Protein AF-A0A832MHP9-F1 (afdb_monomer)

Secondary structure (DSSP, 8-state):
--HHHHHHHHHHHHHSPPPHHHHHHHHHHHHH-GGGHHHHHHHHHHHHHHTTS--PPPPTTHHHHHHHHHHHHHHHHHHHHHHHHHHHHHHHHHHHHHHHHHHHHHHHHHHHHHHHHHHHHHHHHHHHHHTS---TTSHHHHTT-TTHHHHHHHHHHHHTS---THHHHTT-

Foldseek 3Di:
DDPVLLVVLLVVLQVDPDDPVSVVVNVVVLVVVVVCNVVSVVSSVVSVVVVPDDDDDDDPCNVVVVVVVVVVVVVVVVVVVVVCVVVVVVVVCVVVVVVVVVVVVVVVVVVVVVVVVVVVVVVVVVVVVVVVDPDPPVVVVVVPDPVVVVVVVVVVVVVVPDDPCVVVVVVD

Mean predicted aligned error: 20.66 Å

Sequence (172 aa):
MTEAEFNQIREVAWRRPLTAREQADARAWIAAHPEMADELALDLALAQAVHRIPDTPVSSNFTARVMESIDREAVDLERAGFWEKLMGDYRVWLPRLAGVMGVIILGLGIWAWNGRVERAKITSVLTQVAQLTPSKDSFQTEFQSPDVWKDFDTIRRLNEILPDNDLLTILK

Radius of gyration: 50.69 Å; Cα contacts (8 Å, |Δi|>4): 27; chains: 1; bounding box: 83×50×124 Å

Solvent-accessible surface area (backbone atoms only — not comparable to full-atom values): 10197 Å² total; per-residue (Å²): 134,55,73,67,59,51,51,51,51,53,60,46,30,71,77,40,87,70,52,76,64,59,50,50,55,50,51,56,52,37,71,73,40,68,94,51,27,67,65,54,51,47,53,57,50,48,35,55,53,56,73,67,55,75,87,72,83,76,61,96,56,46,68,59,52,51,51,52,50,51,54,48,53,54,51,50,53,53,50,50,55,50,52,53,57,58,54,55,56,50,68,68,44,49,66,56,52,53,51,54,52,48,52,51,53,50,51,52,51,53,51,60,52,56,62,55,63,59,58,64,61,53,56,60,50,53,59,55,53,61,75,72,55,78,60,87,74,59,70,64,61,62,77,68,42,77,67,65,57,50,56,54,52,50,53,50,56,58,66,67,54,72,82,66,66,73,64,66,66,75,76,114

Structure (mmCIF, N/CA/C/O backbone):
data_AF-A0A832MHP9-F1
#
_entry.id   AF-A0A832MHP9-F1
#
loop_
_atom_site.group_PDB
_atom_site.id
_atom_site.type_symbol
_atom_site.label_atom_id
_atom_site.label_alt_id
_atom_site.label_comp_id
_atom_site.label_asym_id
_atom_site.label_entity_id
_atom_site.label_seq_id
_atom_site.pdbx_PDB_ins_code
_atom_site.Cartn_x
_atom_site.Cartn_y
_atom_site.Cartn_z
_atom_site.occupancy
_atom_site.B_iso_or_equiv
_atom_site.auth_seq_id
_atom_site.auth_comp_id
_atom_site.auth_asym_id
_atom_site.auth_atom_id
_atom_site.pdbx_PDB_model_num
ATOM 1 N N . MET A 1 1 ? 22.458 8.885 -22.370 1.00 80.56 1 MET A N 1
ATOM 2 C CA . MET A 1 1 ? 21.201 8.979 -21.612 1.00 80.56 1 MET A CA 1
ATOM 3 C C . MET A 1 1 ? 21.494 9.704 -20.314 1.00 80.56 1 MET A C 1
ATOM 5 O O . MET A 1 1 ? 22.512 9.406 -19.694 1.00 80.56 1 MET A O 1
ATOM 9 N N . THR A 1 2 ? 20.684 10.695 -19.970 1.00 91.62 2 THR A N 1
ATOM 10 C CA . THR A 1 2 ? 20.788 11.457 -18.717 1.00 91.62 2 THR A CA 1
ATOM 11 C C . THR A 1 2 ? 20.117 10.697 -17.569 1.00 91.62 2 THR A C 1
ATOM 13 O O . THR A 1 2 ? 19.333 9.778 -17.800 1.00 91.62 2 THR A O 1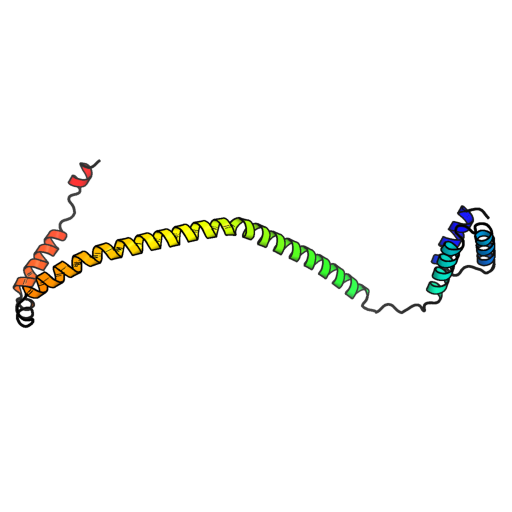
ATOM 16 N N . GLU A 1 3 ? 20.407 11.073 -16.324 1.00 89.94 3 GLU A N 1
ATOM 17 C CA . GLU A 1 3 ? 19.764 10.482 -15.141 1.00 89.94 3 GLU A CA 1
ATOM 18 C C . GLU A 1 3 ? 18.234 10.666 -15.155 1.00 89.94 3 GLU A C 1
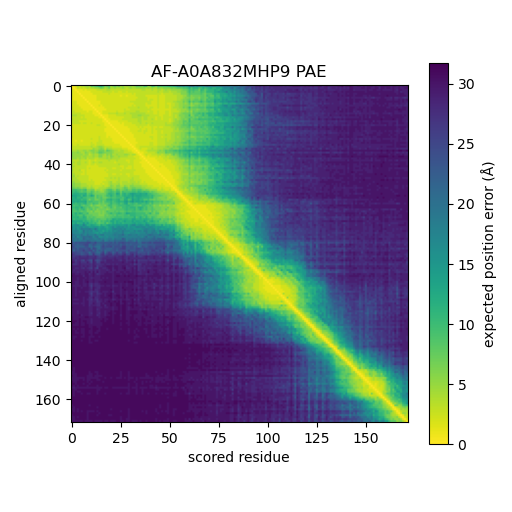ATOM 20 O O . GLU A 1 3 ? 17.485 9.745 -14.834 1.00 89.94 3 GLU A O 1
ATOM 25 N N . ALA A 1 4 ? 17.752 11.826 -15.615 1.00 93.25 4 ALA A N 1
ATOM 26 C CA . ALA A 1 4 ? 16.321 12.105 -15.741 1.00 93.25 4 ALA A CA 1
ATOM 27 C C . ALA A 1 4 ? 15.626 11.173 -16.752 1.00 93.25 4 ALA A C 1
ATOM 29 O O . ALA A 1 4 ? 14.542 10.662 -16.478 1.00 93.25 4 ALA A O 1
ATOM 30 N N . GLU A 1 5 ? 16.267 10.907 -17.895 1.00 92.31 5 GLU A N 1
ATOM 31 C CA . GLU A 1 5 ? 15.759 9.959 -18.897 1.00 92.31 5 GLU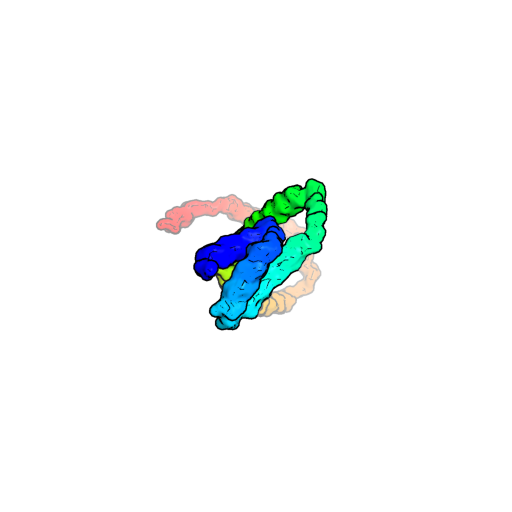 A CA 1
ATOM 32 C C . GLU A 1 5 ? 15.703 8.528 -18.341 1.00 92.31 5 GLU A C 1
ATOM 34 O O . GLU A 1 5 ? 14.746 7.798 -18.599 1.00 92.31 5 GLU A O 1
ATOM 39 N N . PHE A 1 6 ? 16.688 8.127 -17.531 1.00 91.88 6 PHE A N 1
ATOM 40 C CA . PHE A 1 6 ? 16.674 6.820 -16.874 1.00 91.88 6 PHE A CA 1
ATOM 41 C C . PHE A 1 6 ? 15.563 6.701 -15.825 1.00 91.88 6 PHE A C 1
ATOM 43 O O . PHE A 1 6 ? 14.847 5.698 -15.805 1.00 91.88 6 PHE A O 1
ATOM 50 N N . ASN A 1 7 ? 15.358 7.730 -15.000 1.00 92.00 7 ASN A N 1
ATOM 51 C CA . ASN A 1 7 ? 14.261 7.749 -14.029 1.00 92.00 7 ASN A CA 1
ATOM 52 C C . ASN A 1 7 ? 12.893 7.663 -14.716 1.00 92.00 7 ASN A C 1
ATOM 54 O O . ASN A 1 7 ? 12.022 6.927 -14.257 1.00 92.00 7 ASN A O 1
ATOM 58 N N . GLN A 1 8 ? 12.728 8.306 -15.873 1.00 93.75 8 GLN A N 1
ATOM 59 C CA . GLN A 1 8 ? 11.515 8.153 -16.671 1.00 93.75 8 GLN A CA 1
ATOM 60 C C . GLN A 1 8 ? 11.311 6.701 -17.137 1.00 93.75 8 GLN A C 1
ATOM 62 O O . GLN A 1 8 ? 10.195 6.185 -17.067 1.00 93.75 8 GLN A O 1
ATOM 67 N N . ILE A 1 9 ? 12.373 6.010 -17.569 1.00 92.50 9 ILE A N 1
ATOM 68 C CA . ILE A 1 9 ? 12.293 4.582 -17.921 1.00 92.50 9 ILE A CA 1
ATOM 69 C C . ILE A 1 9 ? 11.889 3.738 -16.702 1.00 92.50 9 ILE A C 1
ATOM 71 O O . ILE A 1 9 ? 11.061 2.837 -16.846 1.00 92.50 9 ILE A O 1
ATOM 75 N N . ARG A 1 10 ? 12.402 4.037 -15.500 1.00 92.06 10 ARG A N 1
ATOM 76 C CA . ARG A 1 10 ? 12.005 3.341 -14.260 1.00 92.06 10 ARG A CA 1
ATOM 77 C C . ARG A 1 10 ? 10.519 3.511 -13.952 1.00 92.06 10 ARG A C 1
ATOM 79 O O . ARG A 1 10 ? 9.822 2.521 -13.748 1.00 92.06 10 ARG A O 1
ATOM 86 N N . GLU A 1 11 ? 10.007 4.737 -14.002 1.00 93.69 11 GLU A N 1
ATOM 87 C CA . GLU A 1 11 ? 8.581 5.005 -13.776 1.00 93.69 11 GLU A CA 1
ATOM 88 C C . GLU A 1 11 ? 7.686 4.290 -14.797 1.00 93.69 11 GLU A C 1
ATOM 90 O O . GLU A 1 11 ? 6.620 3.765 -14.460 1.00 93.69 11 GLU A O 1
ATOM 95 N N . VAL A 1 12 ? 8.123 4.244 -16.059 1.00 94.38 12 VAL A N 1
ATOM 96 C CA . VAL A 1 12 ? 7.418 3.516 -17.118 1.00 94.38 12 VAL A CA 1
ATOM 97 C C . VAL A 1 12 ? 7.409 2.015 -16.832 1.00 94.38 12 VAL A C 1
ATOM 99 O O . VAL A 1 12 ? 6.362 1.389 -17.014 1.00 94.38 12 VAL A O 1
ATOM 102 N N . ALA A 1 13 ? 8.520 1.452 -16.344 1.00 92.25 13 ALA A N 1
ATOM 103 C CA . ALA A 1 13 ? 8.635 0.032 -16.010 1.00 92.25 13 ALA A CA 1
ATOM 104 C C . ALA A 1 13 ? 7.614 -0.411 -14.950 1.00 92.25 13 ALA A C 1
ATOM 106 O O . ALA A 1 13 ? 7.113 -1.533 -15.015 1.00 92.25 13 ALA A O 1
ATOM 107 N N . TRP A 1 14 ? 7.250 0.465 -14.007 1.00 90.56 14 TRP A N 1
ATOM 108 C CA . TRP A 1 14 ? 6.225 0.167 -12.999 1.00 90.56 14 TRP A CA 1
ATOM 109 C C . TRP A 1 14 ? 4.811 0.102 -13.579 1.00 90.56 14 TRP A C 1
ATOM 111 O O . TRP A 1 14 ? 3.984 -0.675 -13.113 1.00 90.56 14 TRP A O 1
ATOM 121 N N . ARG A 1 15 ? 4.520 0.900 -14.609 1.00 91.75 15 ARG A N 1
ATOM 122 C CA . ARG A 1 15 ? 3.174 0.980 -15.199 1.00 91.75 15 ARG A CA 1
ATOM 123 C C . ARG A 1 15 ? 2.948 -0.045 -16.298 1.00 91.75 15 ARG A C 1
ATOM 125 O O . ARG A 1 15 ? 1.830 -0.519 -16.467 1.00 91.75 15 ARG A O 1
ATOM 132 N N . ARG A 1 16 ? 3.989 -0.342 -17.078 1.00 92.31 16 ARG A N 1
ATOM 133 C CA . ARG A 1 16 ? 3.914 -1.269 -18.207 1.00 92.31 16 ARG A CA 1
ATOM 134 C C . ARG A 1 16 ? 5.235 -2.004 -18.433 1.00 92.31 16 ARG A C 1
ATOM 136 O O . ARG A 1 16 ? 6.294 -1.499 -18.062 1.00 92.31 16 ARG A O 1
ATOM 143 N N . PRO A 1 17 ? 5.210 -3.130 -19.158 1.00 91.88 17 PRO A N 1
ATOM 144 C CA . PRO A 1 17 ? 6.427 -3.750 -19.657 1.00 91.88 17 PRO A CA 1
ATOM 145 C C . PRO A 1 17 ? 7.248 -2.777 -20.521 1.00 91.88 17 PRO A C 1
ATOM 147 O O . PRO A 1 17 ? 6.718 -2.093 -21.407 1.00 91.88 17 PRO A O 1
ATOM 150 N N . LEU A 1 18 ? 8.558 -2.727 -20.270 1.00 92.00 18 LEU A N 1
ATOM 151 C CA . LEU A 1 18 ? 9.506 -1.961 -21.081 1.00 92.00 18 LEU A CA 1
ATOM 152 C C . LEU A 1 18 ? 9.680 -2.590 -22.464 1.00 92.00 18 LEU A C 1
ATOM 154 O O . LEU A 1 18 ? 9.800 -3.812 -22.592 1.00 92.00 18 LEU A O 1
ATOM 158 N N . THR A 1 19 ? 9.770 -1.749 -23.492 1.00 93.50 19 THR A N 1
ATOM 159 C CA . THR A 1 19 ? 10.093 -2.178 -24.858 1.00 93.50 19 THR A CA 1
ATOM 160 C C . THR A 1 19 ? 11.549 -2.636 -24.960 1.00 93.50 19 THR A C 1
ATOM 162 O O . THR A 1 19 ? 12.397 -2.266 -24.149 1.00 93.50 19 THR A O 1
ATOM 165 N N . ALA A 1 20 ? 11.875 -3.418 -25.993 1.00 92.19 20 ALA A N 1
ATOM 166 C CA . ALA A 1 20 ? 13.235 -3.924 -26.195 1.00 92.19 20 ALA A CA 1
ATOM 167 C C . ALA A 1 20 ? 14.290 -2.805 -26.303 1.00 92.19 20 ALA A C 1
ATOM 169 O O . ALA A 1 20 ? 15.416 -2.981 -25.837 1.00 92.19 20 ALA A O 1
ATOM 170 N N . ARG A 1 21 ? 13.913 -1.652 -26.877 1.00 93.44 21 ARG A N 1
ATOM 171 C CA . ARG A 1 21 ? 14.771 -0.466 -26.975 1.00 93.44 21 ARG A CA 1
ATOM 172 C C . ARG A 1 21 ? 15.031 0.153 -25.604 1.00 93.44 21 ARG A C 1
ATOM 174 O O . ARG A 1 21 ? 16.183 0.278 -25.219 1.00 93.44 21 ARG A O 1
ATOM 181 N N . GLU A 1 22 ? 13.974 0.440 -24.844 1.00 93.31 22 GLU A N 1
ATOM 182 C CA . GLU A 1 22 ? 14.081 1.016 -23.493 1.00 93.31 22 GLU A CA 1
ATOM 183 C C . GLU A 1 22 ? 14.893 0.114 -22.554 1.00 93.31 22 GLU A C 1
ATOM 185 O O . GLU A 1 22 ? 15.695 0.595 -21.761 1.00 93.31 22 GLU A O 1
ATOM 190 N N . GLN A 1 23 ? 14.742 -1.208 -22.674 1.00 92.12 23 GLN A N 1
ATOM 191 C CA . GLN A 1 23 ? 15.553 -2.155 -21.909 1.00 92.12 23 GLN A CA 1
ATOM 192 C C . GLN A 1 23 ? 17.037 -2.114 -22.293 1.00 92.12 23 GLN A C 1
ATOM 194 O O . GLN A 1 23 ? 17.895 -2.307 -21.433 1.00 92.12 23 GLN A O 1
ATOM 199 N N . ALA A 1 24 ? 17.358 -1.920 -23.574 1.00 92.62 24 ALA A N 1
ATOM 200 C CA . ALA A 1 24 ? 18.742 -1.783 -24.017 1.00 92.62 24 ALA A CA 1
ATOM 201 C C . ALA A 1 24 ? 19.356 -0.474 -23.503 1.00 92.62 24 ALA A C 1
ATOM 203 O O . ALA A 1 24 ? 20.470 -0.502 -22.980 1.00 92.62 24 ALA A O 1
ATOM 204 N N . ASP A 1 25 ? 18.598 0.622 -23.565 1.00 92.38 25 ASP A N 1
ATOM 205 C CA . ASP A 1 25 ? 19.007 1.935 -23.063 1.00 92.38 25 ASP A CA 1
ATOM 206 C C . ASP A 1 25 ? 19.231 1.901 -21.536 1.00 92.38 25 ASP A C 1
ATOM 208 O O . ASP A 1 25 ? 20.268 2.357 -21.049 1.00 92.38 25 ASP A O 1
ATOM 212 N N . ALA A 1 26 ? 18.331 1.255 -20.782 1.00 90.94 26 ALA A N 1
ATOM 213 C CA . ALA A 1 26 ? 18.479 1.042 -19.341 1.00 90.94 26 ALA A CA 1
ATOM 214 C C . ALA A 1 26 ? 19.718 0.201 -18.990 1.00 90.94 26 ALA A C 1
ATOM 216 O O . ALA A 1 26 ? 20.480 0.573 -18.100 1.00 90.94 26 ALA A O 1
ATOM 217 N N . ARG A 1 27 ? 19.963 -0.906 -19.707 1.00 91.62 27 ARG A N 1
ATOM 218 C CA . ARG A 1 27 ? 21.158 -1.746 -19.493 1.00 91.62 27 ARG A CA 1
ATOM 219 C C . ARG A 1 27 ? 22.452 -0.994 -19.791 1.00 91.62 27 ARG A C 1
ATOM 221 O O . ARG A 1 27 ? 23.412 -1.138 -19.043 1.00 91.62 27 ARG A O 1
ATOM 228 N N . ALA A 1 28 ? 22.477 -0.198 -20.859 1.00 92.81 28 ALA A N 1
ATOM 229 C CA . ALA A 1 28 ? 23.639 0.611 -21.212 1.00 92.81 28 ALA A CA 1
ATOM 230 C C . ALA A 1 28 ? 23.940 1.669 -20.141 1.00 92.81 28 ALA A C 1
ATOM 232 O O . ALA A 1 28 ? 25.102 1.909 -19.824 1.00 92.81 28 ALA A O 1
ATOM 233 N N . TRP A 1 29 ? 22.902 2.267 -19.553 1.00 92.06 29 TRP A N 1
ATOM 234 C CA . TRP A 1 29 ? 23.062 3.253 -18.486 1.00 92.06 29 TRP A CA 1
ATOM 235 C C . TRP A 1 29 ? 23.504 2.629 -17.160 1.00 92.06 29 TRP A C 1
ATOM 237 O O . TRP A 1 29 ? 24.417 3.155 -16.530 1.00 92.06 29 TRP A O 1
ATOM 247 N N . ILE A 1 30 ? 22.937 1.477 -16.786 1.00 92.44 30 ILE A N 1
ATOM 248 C CA . ILE A 1 30 ? 23.350 0.701 -15.604 1.00 92.44 30 ILE A CA 1
ATOM 249 C C . ILE A 1 30 ? 24.812 0.254 -15.726 1.00 92.44 30 ILE A C 1
ATOM 251 O O . ILE A 1 30 ? 25.580 0.387 -14.780 1.00 92.44 30 ILE A O 1
ATOM 255 N N . ALA A 1 31 ? 25.233 -0.211 -16.907 1.00 91.69 31 ALA A N 1
ATOM 256 C CA . ALA A 1 31 ? 26.625 -0.588 -17.154 1.00 91.69 31 ALA A CA 1
ATOM 257 C C . ALA A 1 31 ? 27.603 0.597 -17.037 1.00 91.69 31 ALA A C 1
ATOM 259 O O . ALA A 1 31 ? 28.783 0.388 -16.762 1.00 91.69 31 ALA A O 1
ATOM 260 N N . ALA A 1 32 ? 27.123 1.827 -17.245 1.00 91.62 32 ALA A N 1
ATOM 261 C CA . ALA A 1 32 ? 27.910 3.047 -17.091 1.00 91.62 32 ALA A CA 1
ATOM 262 C C . ALA A 1 32 ? 27.964 3.576 -15.641 1.00 91.62 32 ALA A C 1
ATOM 264 O O . ALA A 1 32 ? 28.812 4.421 -15.369 1.00 91.62 32 ALA A O 1
ATOM 265 N N . HIS A 1 33 ? 27.112 3.074 -14.735 1.00 90.00 33 HIS A N 1
ATOM 266 C CA . HIS A 1 33 ? 27.025 3.479 -13.320 1.00 90.00 33 HIS A CA 1
ATOM 267 C C . HIS A 1 33 ? 27.117 2.246 -12.398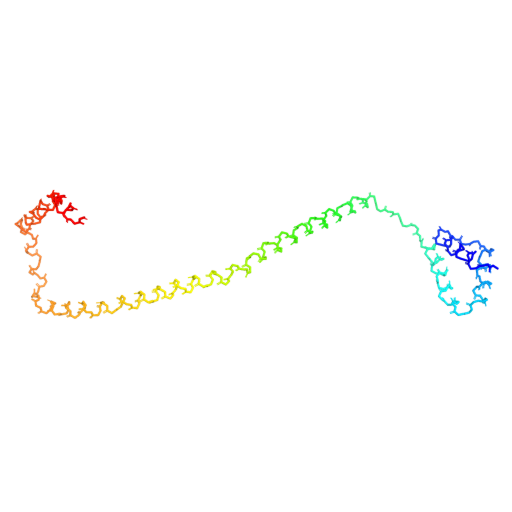 1.00 90.00 33 HIS A C 1
ATOM 269 O O . HIS A 1 33 ? 26.129 1.855 -11.762 1.00 90.00 33 HIS A O 1
ATOM 275 N N . PRO A 1 34 ? 28.285 1.572 -12.357 1.00 87.75 34 PRO A N 1
ATOM 276 C CA . PRO A 1 34 ? 28.470 0.320 -11.622 1.00 87.75 34 PRO A CA 1
ATOM 277 C C . PRO A 1 34 ? 28.232 0.449 -10.110 1.00 87.75 34 PRO A C 1
ATOM 279 O O . PRO A 1 34 ? 27.877 -0.534 -9.468 1.00 87.75 34 PRO A O 1
ATOM 282 N N . GLU A 1 35 ? 28.385 1.644 -9.540 1.00 90.81 35 GLU A N 1
ATOM 283 C CA . GLU A 1 35 ? 28.177 1.939 -8.119 1.00 90.81 35 GLU A CA 1
ATOM 284 C C . GLU A 1 35 ? 26.743 1.691 -7.629 1.00 90.81 35 GLU A C 1
ATOM 286 O O . GLU A 1 35 ? 26.545 1.394 -6.454 1.00 90.81 35 GLU A O 1
ATOM 291 N N . MET A 1 36 ? 25.754 1.790 -8.522 1.00 85.81 36 MET A N 1
ATOM 292 C CA . MET A 1 36 ? 24.329 1.584 -8.225 1.00 85.81 36 MET A CA 1
ATOM 293 C C . MET A 1 36 ? 23.727 0.453 -9.065 1.00 85.81 36 MET A C 1
ATOM 295 O O . MET A 1 36 ? 22.511 0.245 -9.063 1.00 85.81 36 MET A O 1
ATOM 299 N N . ALA A 1 37 ? 24.558 -0.277 -9.813 1.00 87.62 37 ALA A N 1
ATOM 300 C CA . ALA A 1 37 ? 24.075 -1.205 -10.823 1.00 87.62 37 ALA A CA 1
ATOM 301 C C . ALA A 1 37 ? 23.213 -2.328 -10.236 1.00 87.62 37 ALA A C 1
ATOM 303 O O . ALA A 1 37 ? 22.189 -2.671 -10.828 1.00 87.62 37 ALA A O 1
ATOM 304 N N . ASP A 1 38 ? 23.583 -2.849 -9.066 1.00 89.31 38 ASP A N 1
ATOM 305 C CA . ASP A 1 38 ? 22.867 -3.946 -8.411 1.00 89.31 38 ASP A CA 1
ATOM 306 C C . ASP A 1 38 ? 21.457 -3.534 -7.962 1.00 89.31 38 ASP A C 1
ATOM 308 O O . ASP A 1 38 ? 20.483 -4.233 -8.249 1.00 89.31 38 ASP A O 1
ATOM 312 N N . GLU A 1 39 ? 21.325 -2.377 -7.306 1.00 90.06 39 GLU A N 1
ATOM 313 C CA . GLU A 1 39 ? 20.037 -1.862 -6.823 1.00 90.06 39 GLU A CA 1
ATOM 314 C C . GLU A 1 39 ? 19.085 -1.562 -7.988 1.00 90.06 39 GLU A C 1
ATOM 316 O O . GLU A 1 39 ? 17.910 -1.935 -7.977 1.00 90.06 39 GLU A O 1
ATOM 321 N N . LEU A 1 40 ? 19.610 -0.944 -9.043 1.00 89.88 40 LEU A N 1
ATOM 322 C CA . LEU A 1 40 ? 18.826 -0.561 -10.210 1.00 89.88 40 LEU A CA 1
ATOM 323 C C . LEU A 1 40 ? 18.43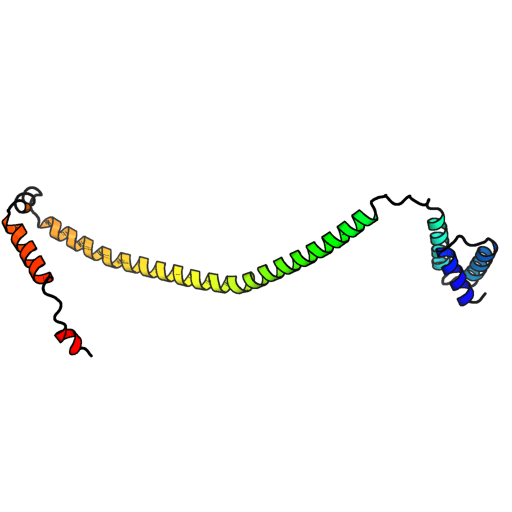8 -1.752 -11.086 1.00 89.88 40 LEU A C 1
ATOM 325 O O . LEU A 1 40 ? 17.326 -1.796 -11.622 1.00 89.88 40 LEU A O 1
ATOM 329 N N . ALA A 1 41 ? 19.332 -2.731 -11.231 1.00 89.00 41 ALA A N 1
ATOM 330 C CA . ALA A 1 41 ? 19.017 -3.977 -11.917 1.00 89.00 41 ALA A CA 1
ATOM 331 C C . ALA A 1 41 ? 17.939 -4.764 -11.161 1.00 89.00 41 ALA A C 1
ATOM 333 O O . ALA A 1 41 ? 17.034 -5.313 -11.796 1.00 89.00 41 ALA A O 1
ATOM 334 N N . LEU A 1 42 ? 18.000 -4.779 -9.823 1.00 91.56 42 LEU A N 1
ATOM 335 C CA . LEU A 1 42 ? 16.992 -5.413 -8.977 1.00 91.56 42 LEU A CA 1
ATOM 336 C C . LEU A 1 42 ? 15.619 -4.749 -9.130 1.00 91.56 42 LEU A C 1
ATOM 338 O O . LEU A 1 42 ? 14.636 -5.458 -9.335 1.00 91.56 42 LEU A O 1
ATOM 342 N N . ASP A 1 43 ? 15.545 -3.418 -9.081 1.00 91.38 43 ASP A N 1
ATOM 343 C CA . ASP A 1 43 ? 14.289 -2.667 -9.234 1.00 91.38 43 ASP A CA 1
ATOM 344 C C . ASP A 1 43 ? 13.618 -2.949 -10.592 1.00 91.38 43 ASP A C 1
ATOM 346 O O . ASP A 1 43 ? 12.436 -3.301 -10.669 1.00 91.38 43 ASP A O 1
ATOM 350 N N . LEU A 1 44 ? 14.390 -2.920 -11.685 1.00 90.81 44 LEU A N 1
ATOM 351 C CA . LEU A 1 44 ? 13.865 -3.246 -13.015 1.00 90.81 44 LEU A CA 1
ATOM 352 C C . LEU A 1 44 ? 13.447 -4.717 -13.145 1.00 90.81 44 LEU A C 1
ATOM 354 O O . LEU A 1 44 ? 12.449 -5.017 -13.809 1.00 90.81 44 LEU A O 1
ATOM 358 N N . ALA A 1 45 ? 14.186 -5.641 -12.527 1.00 90.31 45 ALA A N 1
ATOM 359 C CA . ALA A 1 45 ? 13.824 -7.055 -12.506 1.00 90.31 45 ALA A CA 1
ATOM 360 C C . ALA A 1 45 ? 12.540 -7.298 -11.698 1.00 90.31 45 ALA A C 1
ATOM 362 O O . ALA A 1 45 ? 11.687 -8.077 -12.130 1.00 90.31 45 ALA A O 1
ATOM 363 N N . LEU A 1 46 ? 12.368 -6.598 -10.573 1.00 92.94 46 LEU A N 1
ATOM 364 C CA . LEU A 1 46 ? 11.162 -6.645 -9.751 1.00 92.94 46 LEU A CA 1
ATOM 365 C C . LEU A 1 46 ? 9.947 -6.148 -10.535 1.00 92.94 46 LEU A C 1
ATOM 367 O O . LEU A 1 46 ? 8.939 -6.850 -10.596 1.00 92.94 46 LEU A O 1
ATOM 371 N N . ALA A 1 47 ? 10.057 -4.995 -11.198 1.00 91.38 47 ALA A N 1
ATOM 372 C CA . ALA A 1 47 ? 8.982 -4.457 -12.029 1.00 91.38 47 ALA A CA 1
ATOM 373 C C . ALA A 1 47 ? 8.552 -5.454 -13.123 1.00 91.38 47 ALA A C 1
ATOM 375 O O . ALA A 1 47 ? 7.363 -5.692 -13.337 1.00 91.38 47 ALA A O 1
ATOM 376 N N . GLN A 1 48 ? 9.516 -6.114 -13.774 1.00 89.62 48 GLN A N 1
ATOM 377 C CA . GLN A 1 48 ? 9.221 -7.166 -14.751 1.00 89.62 48 GLN A CA 1
ATOM 378 C C . GLN A 1 48 ? 8.575 -8.404 -14.123 1.00 89.62 48 GLN A C 1
ATOM 380 O O . GLN A 1 48 ? 7.708 -9.012 -14.750 1.00 89.62 48 GLN A O 1
ATOM 385 N N . ALA A 1 49 ? 8.999 -8.802 -12.923 1.00 91.56 49 ALA A N 1
ATOM 386 C CA . ALA A 1 49 ? 8.432 -9.945 -12.220 1.00 91.56 49 ALA A CA 1
ATOM 387 C C . ALA A 1 49 ? 6.973 -9.691 -11.821 1.00 91.56 49 ALA A C 1
ATOM 389 O O . ALA A 1 49 ? 6.138 -10.573 -12.011 1.00 91.56 49 ALA A O 1
ATOM 390 N N . VAL A 1 50 ? 6.654 -8.480 -11.355 1.00 91.50 50 VAL A N 1
ATOM 391 C CA . VAL A 1 50 ? 5.285 -8.072 -11.009 1.00 91.50 50 VAL A CA 1
ATOM 392 C C . VAL A 1 50 ? 4.366 -8.140 -12.228 1.00 91.50 50 VAL A C 1
ATOM 394 O O . VAL A 1 50 ? 3.290 -8.720 -12.135 1.00 91.50 50 VAL A O 1
ATOM 397 N N . HIS A 1 51 ? 4.813 -7.671 -13.398 1.00 90.00 51 HIS A N 1
ATOM 398 C CA . HIS A 1 51 ? 4.018 -7.756 -14.637 1.00 90.00 51 HIS A CA 1
ATOM 399 C C . HIS A 1 51 ? 3.781 -9.184 -15.147 1.00 90.00 51 HIS A C 1
ATOM 401 O O . HIS A 1 51 ? 2.950 -9.387 -16.028 1.00 90.00 51 HIS A O 1
ATOM 407 N N . ARG A 1 52 ? 4.513 -10.184 -14.642 1.00 89.44 52 ARG A N 1
ATOM 408 C CA . ARG A 1 52 ? 4.269 -11.601 -14.969 1.00 89.44 52 ARG A CA 1
ATOM 409 C C . ARG A 1 52 ? 3.216 -12.241 -14.069 1.00 89.44 52 ARG A C 1
ATOM 411 O O . ARG A 1 52 ? 2.803 -13.366 -14.350 1.00 89.44 52 ARG A O 1
ATOM 418 N N . ILE A 1 53 ? 2.815 -11.572 -12.988 1.00 90.44 53 ILE A N 1
ATOM 419 C CA . ILE A 1 53 ? 1.774 -12.071 -12.093 1.00 90.44 53 ILE A CA 1
ATOM 420 C C . ILE A 1 53 ? 0.437 -11.977 -12.840 1.00 90.44 53 ILE A C 1
ATOM 422 O O . ILE A 1 53 ? 0.130 -10.924 -13.398 1.00 90.44 53 ILE A O 1
ATOM 426 N N . PRO A 1 54 ? -0.357 -13.061 -12.896 1.00 88.19 54 PRO A N 1
ATOM 427 C CA . PRO A 1 54 ? -1.649 -13.023 -13.559 1.00 88.19 54 PRO A CA 1
ATOM 428 C C . PRO A 1 54 ? -2.597 -12.075 -12.824 1.00 88.19 54 PRO A C 1
ATOM 430 O O . PRO A 1 54 ? -2.694 -12.114 -11.593 1.00 88.19 54 PRO A O 1
ATOM 433 N N . ASP A 1 55 ? -3.347 -11.281 -13.591 1.00 85.50 55 ASP A N 1
ATOM 434 C CA . ASP A 1 55 ? -4.431 -10.471 -13.045 1.00 85.50 55 ASP A CA 1
ATOM 435 C C . ASP A 1 55 ? -5.422 -11.385 -12.324 1.00 85.50 55 ASP A C 1
ATOM 437 O O . ASP A 1 55 ? -6.091 -12.235 -12.919 1.00 85.50 55 ASP A O 1
ATOM 441 N N . THR A 1 56 ? -5.485 -11.236 -11.004 1.00 85.25 56 THR A N 1
ATOM 442 C CA . THR A 1 56 ? -6.406 -12.012 -10.183 1.00 85.25 56 THR A CA 1
ATOM 443 C C . THR A 1 56 ? -7.745 -11.284 -10.164 1.00 85.25 56 THR A C 1
ATOM 445 O O . THR A 1 56 ? -7.784 -10.104 -9.802 1.00 85.25 56 THR A O 1
ATOM 448 N N . PRO A 1 57 ? -8.857 -11.946 -10.531 1.00 86.69 57 PRO A N 1
ATOM 449 C CA . PRO A 1 57 ? -10.161 -11.311 -10.477 1.00 86.69 57 PRO A CA 1
ATOM 450 C C . PRO A 1 57 ? -10.469 -10.908 -9.034 1.00 86.69 57 PRO A C 1
ATOM 452 O O . PRO A 1 57 ? -10.394 -11.716 -8.106 1.00 86.69 57 PRO A O 1
ATOM 455 N N . VAL A 1 58 ? -10.822 -9.640 -8.849 1.00 87.25 58 VAL A N 1
ATOM 456 C CA . VAL A 1 58 ? -11.244 -9.119 -7.551 1.00 87.25 58 VAL A CA 1
ATOM 457 C C . VAL A 1 58 ? -12.561 -9.796 -7.159 1.00 87.25 58 VAL A C 1
ATOM 459 O O . VAL A 1 58 ? -13.456 -9.965 -7.987 1.00 87.25 58 VAL A O 1
ATOM 462 N N . SER A 1 59 ? -12.700 -10.200 -5.893 1.00 90.19 59 SER A N 1
ATOM 463 C CA . SER A 1 59 ? -13.951 -10.798 -5.412 1.00 90.19 59 SER A CA 1
ATOM 464 C C . SER A 1 59 ? -15.117 -9.815 -5.569 1.00 90.19 59 SER A C 1
ATOM 466 O O . SER A 1 59 ? -14.958 -8.637 -5.253 1.00 90.19 59 SER A O 1
ATOM 468 N N . SER A 1 60 ? -16.309 -10.291 -5.942 1.00 90.12 60 SER A N 1
ATOM 469 C CA . SER A 1 60 ? -17.504 -9.443 -6.116 1.00 90.12 60 SER A CA 1
ATOM 470 C C . SER A 1 60 ? -17.879 -8.628 -4.871 1.00 90.12 60 SER A C 1
ATOM 472 O O . SER A 1 60 ? -18.476 -7.564 -4.982 1.00 90.12 60 SER A O 1
ATOM 474 N N . ASN A 1 61 ? -17.500 -9.112 -3.685 1.00 92.94 61 ASN A N 1
ATOM 475 C CA . ASN A 1 61 ? -17.798 -8.486 -2.396 1.00 92.94 61 ASN A CA 1
ATOM 476 C C . ASN A 1 61 ? -16.597 -7.726 -1.814 1.00 92.94 61 ASN A C 1
ATOM 478 O O . ASN A 1 61 ? -16.578 -7.443 -0.618 1.00 92.94 61 ASN A O 1
ATOM 482 N N . PHE A 1 62 ? -15.579 -7.426 -2.625 1.00 94.19 62 PHE A N 1
ATOM 483 C CA . PHE A 1 62 ? -14.367 -6.750 -2.160 1.00 94.19 62 PHE A CA 1
ATOM 484 C C . PHE A 1 62 ? -14.695 -5.415 -1.488 1.00 94.19 62 PHE A C 1
ATOM 486 O O . PHE A 1 62 ? -14.334 -5.210 -0.336 1.00 94.19 62 PHE A O 1
ATOM 493 N N . THR A 1 63 ? -15.463 -4.554 -2.159 1.00 94.44 63 THR A N 1
ATOM 494 C CA . THR A 1 63 ? -15.853 -3.244 -1.621 1.00 94.44 63 THR A CA 1
ATOM 495 C C . THR A 1 63 ? -16.641 -3.369 -0.321 1.00 94.44 63 THR A C 1
ATOM 497 O O . THR A 1 63 ? -16.390 -2.618 0.614 1.00 94.44 63 THR A O 1
ATOM 500 N N . ALA A 1 64 ? -17.547 -4.349 -0.232 1.00 94.56 64 ALA A N 1
ATOM 501 C CA . ALA A 1 64 ? -18.311 -4.597 0.987 1.00 94.56 64 ALA A CA 1
ATOM 502 C C . ALA A 1 64 ? -17.397 -5.007 2.152 1.00 94.56 64 ALA A C 1
ATOM 504 O O . ALA A 1 64 ? -17.524 -4.461 3.242 1.00 94.56 64 ALA A O 1
ATOM 505 N N . ARG A 1 65 ? -16.431 -5.904 1.909 1.00 93.19 65 ARG A N 1
ATOM 506 C CA . ARG A 1 65 ? -15.457 -6.334 2.926 1.00 93.19 65 ARG A CA 1
ATOM 507 C C . ARG A 1 65 ? -14.514 -5.216 3.358 1.00 93.19 65 ARG A C 1
ATOM 509 O O . ARG A 1 65 ? -14.169 -5.147 4.530 1.00 93.19 65 ARG A O 1
ATOM 516 N N . VAL A 1 66 ? -14.105 -4.354 2.429 1.00 94.94 66 VAL A N 1
ATOM 517 C CA . VAL A 1 66 ? -13.258 -3.194 2.736 1.00 94.94 66 VAL A CA 1
ATOM 518 C C . VAL A 1 66 ? -14.023 -2.178 3.583 1.00 94.94 66 VAL A C 1
ATOM 520 O O . VAL A 1 66 ? -13.498 -1.710 4.590 1.00 94.94 66 VAL A O 1
ATOM 523 N N . MET A 1 67 ? -15.273 -1.874 3.224 1.00 95.75 67 MET A N 1
ATOM 524 C CA . MET A 1 67 ? -16.098 -0.963 4.019 1.00 95.75 67 MET A CA 1
ATOM 525 C C . MET A 1 67 ? -16.342 -1.528 5.422 1.00 95.75 67 MET A C 1
ATOM 527 O O . MET A 1 67 ? -16.126 -0.835 6.408 1.00 95.75 67 MET A O 1
ATOM 531 N N . GLU A 1 68 ? -16.666 -2.820 5.516 1.00 93.75 68 GLU A N 1
ATOM 532 C CA . GLU A 1 68 ? -16.823 -3.510 6.796 1.00 93.75 68 GLU A CA 1
ATOM 533 C C . GLU A 1 68 ? -15.540 -3.466 7.642 1.00 93.75 68 GLU A C 1
ATOM 535 O O . GLU A 1 68 ? -15.619 -3.268 8.853 1.00 93.75 68 GLU A O 1
ATOM 540 N N . SER A 1 69 ? -14.350 -3.617 7.044 1.00 91.75 69 SER A N 1
ATOM 541 C CA . SER A 1 69 ? -13.094 -3.501 7.800 1.00 91.75 69 SER A CA 1
ATOM 542 C C . SER A 1 69 ? -12.855 -2.090 8.331 1.00 91.75 69 SER A C 1
ATOM 544 O O . SER A 1 69 ? -12.454 -1.950 9.483 1.00 91.75 69 SER A O 1
ATOM 546 N N . ILE A 1 70 ? -13.158 -1.061 7.535 1.00 92.75 70 ILE A N 1
ATOM 547 C CA . ILE A 1 70 ? -13.004 0.341 7.946 1.00 92.75 70 ILE A CA 1
ATOM 548 C C . ILE A 1 70 ? -13.982 0.667 9.079 1.00 92.75 70 ILE A C 1
ATOM 550 O O . ILE A 1 70 ? -13.585 1.240 10.093 1.00 92.75 70 ILE A O 1
ATOM 554 N N . ASP A 1 71 ? -15.243 0.253 8.942 1.00 91.06 71 ASP A N 1
ATOM 555 C CA . ASP A 1 71 ? -16.265 0.467 9.968 1.00 91.06 71 ASP A CA 1
ATOM 556 C C . ASP A 1 71 ? -15.897 -0.244 11.277 1.00 91.06 71 ASP A C 1
ATOM 558 O O . ASP A 1 71 ? -16.063 0.314 12.364 1.00 91.06 71 ASP A O 1
ATOM 562 N N . ARG A 1 72 ? -15.346 -1.462 11.198 1.00 87.06 72 ARG A N 1
ATOM 563 C CA . ARG A 1 72 ? -14.870 -2.191 12.382 1.00 87.06 72 ARG A CA 1
ATOM 564 C C . ARG A 1 72 ? -13.697 -1.492 13.062 1.00 87.06 72 ARG A C 1
ATOM 566 O O . ARG A 1 72 ? -13.728 -1.361 14.281 1.00 87.06 72 ARG A O 1
ATOM 573 N N . GLU A 1 73 ? -12.714 -1.010 12.305 1.00 83.44 73 GLU A N 1
ATOM 574 C CA . GLU A 1 73 ? -11.590 -0.247 12.865 1.00 83.44 73 GLU A CA 1
ATOM 575 C C . GLU A 1 73 ? -12.061 1.049 13.538 1.00 83.44 73 GLU A C 1
ATOM 577 O O . GLU A 1 73 ? -11.611 1.366 14.640 1.00 83.44 73 GLU A O 1
ATOM 582 N N . ALA A 1 74 ? -13.018 1.763 12.939 1.00 80.81 74 ALA A N 1
ATOM 583 C CA . ALA A 1 74 ? -13.602 2.962 13.538 1.00 80.81 74 ALA A CA 1
ATOM 584 C C . ALA A 1 74 ? -14.303 2.656 14.876 1.00 80.81 74 ALA A C 1
ATOM 586 O O . ALA A 1 74 ? -14.086 3.352 15.870 1.00 80.81 74 ALA A O 1
ATOM 587 N N . VAL A 1 75 ? -15.089 1.575 14.931 1.00 82.31 75 VAL A N 1
ATOM 588 C CA . VAL A 1 75 ? -15.779 1.139 16.158 1.00 82.31 75 VAL A CA 1
ATOM 589 C C . VAL A 1 75 ? -14.794 0.666 17.232 1.00 82.31 75 VAL A C 1
ATOM 591 O O . VAL A 1 75 ? -15.004 0.928 18.421 1.00 82.31 75 VAL A O 1
ATOM 594 N N . ASP A 1 76 ? -13.721 -0.024 16.848 1.00 79.69 76 ASP A N 1
ATOM 595 C CA . ASP A 1 76 ? -12.710 -0.510 17.790 1.00 79.69 76 ASP A CA 1
ATOM 596 C C . ASP A 1 76 ? -11.907 0.649 18.408 1.00 79.69 76 ASP A C 1
ATOM 598 O O . ASP A 1 76 ? -11.638 0.628 19.614 1.00 79.69 76 ASP A O 1
ATOM 602 N N . LEU A 1 77 ? -11.618 1.707 17.639 1.00 75.62 77 LEU A N 1
ATOM 603 C CA . LEU A 1 77 ? -11.003 2.939 18.151 1.00 75.62 77 LEU A CA 1
ATOM 604 C C . LEU A 1 77 ? -11.912 3.670 19.152 1.00 75.62 77 LEU A C 1
ATOM 606 O O . LEU A 1 77 ? -11.444 4.100 20.211 1.00 75.62 77 LEU A O 1
ATOM 610 N N . GLU A 1 78 ? -13.215 3.767 18.872 1.00 77.12 78 GLU A N 1
ATOM 611 C CA . GLU A 1 78 ? -14.175 4.367 19.810 1.00 77.12 78 GLU A CA 1
ATOM 612 C C . GLU A 1 78 ? -14.295 3.561 21.112 1.00 77.12 78 GLU A C 1
ATOM 614 O O . GLU A 1 78 ? -14.302 4.130 22.211 1.00 77.12 78 GLU A O 1
ATOM 619 N N . ARG A 1 79 ? -14.344 2.226 21.018 1.00 74.12 79 ARG A N 1
ATOM 620 C CA . ARG A 1 79 ? -14.397 1.350 22.200 1.00 74.12 79 ARG A CA 1
ATOM 621 C C . ARG A 1 79 ? -13.125 1.435 23.033 1.00 74.12 79 ARG A C 1
ATOM 623 O O . ARG A 1 79 ? -13.227 1.471 24.260 1.00 74.12 79 ARG A O 1
ATOM 630 N N . ALA A 1 80 ? -11.952 1.474 22.402 1.00 74.81 80 ALA A N 1
ATOM 631 C CA . ALA A 1 80 ? -10.680 1.609 23.109 1.00 74.81 80 ALA A CA 1
ATOM 632 C C . ALA A 1 80 ? -10.630 2.918 23.917 1.00 74.81 80 ALA A C 1
ATOM 634 O O . ALA A 1 80 ? -10.352 2.886 25.118 1.00 74.81 80 ALA A O 1
ATOM 635 N N . GLY A 1 81 ? -11.020 4.043 23.304 1.00 76.12 81 GLY A N 1
ATOM 636 C CA . GLY A 1 81 ? -11.079 5.341 23.985 1.00 76.12 81 GLY A CA 1
ATOM 637 C C . GLY A 1 81 ? -12.095 5.388 25.134 1.00 76.12 81 GLY A C 1
ATOM 638 O O . GLY A 1 81 ? -11.840 6.010 26.169 1.00 76.12 81 GLY A O 1
ATOM 639 N N . PHE A 1 82 ? -13.230 4.692 25.004 1.00 76.25 82 PHE A N 1
ATOM 640 C CA . PHE A 1 82 ? -14.215 4.573 26.084 1.00 76.25 82 PHE A CA 1
ATOM 641 C C . PHE A 1 82 ? -13.664 3.808 27.299 1.00 76.25 82 PHE A C 1
ATOM 643 O O . PHE A 1 82 ? -13.794 4.280 28.433 1.00 76.25 82 PHE A O 1
ATOM 650 N N . TRP A 1 83 ? -13.025 2.653 27.085 1.00 74.00 83 TRP A N 1
ATOM 651 C CA . TRP A 1 83 ? -12.479 1.834 28.175 1.00 74.00 83 TRP A CA 1
ATOM 652 C C . TRP A 1 83 ? -11.265 2.474 28.855 1.00 74.00 83 TRP A C 1
ATOM 654 O O . TRP A 1 83 ? -11.157 2.391 30.082 1.00 74.00 83 TRP A O 1
ATOM 664 N N . GLU A 1 84 ? -10.396 3.161 28.109 1.00 73.50 84 GLU A N 1
ATOM 665 C CA . GLU A 1 84 ? -9.300 3.944 28.697 1.00 73.50 84 GLU A CA 1
ATOM 666 C C . GLU A 1 84 ? -9.822 5.080 29.579 1.00 73.50 84 GLU A C 1
ATOM 668 O O . GLU A 1 84 ? -9.334 5.267 30.695 1.00 73.50 84 GLU A O 1
ATOM 673 N N . LYS A 1 85 ? -10.861 5.797 29.133 1.00 71.38 85 LYS A N 1
ATOM 674 C CA . LYS A 1 85 ? -11.475 6.872 29.923 1.00 71.38 85 LYS A CA 1
ATOM 675 C C . LYS A 1 85 ? -12.141 6.339 31.194 1.00 71.38 85 LYS A C 1
ATOM 677 O O . LYS A 1 85 ? -11.976 6.923 32.263 1.00 71.38 85 LYS A O 1
ATOM 682 N N . LEU A 1 86 ? -12.845 5.210 31.098 1.00 72.12 86 LEU A N 1
ATOM 683 C CA . LEU A 1 86 ? -13.522 4.585 32.235 1.00 72.12 86 LEU A CA 1
ATOM 684 C C . LEU A 1 86 ? -12.530 4.025 33.273 1.00 72.12 86 LEU A C 1
ATOM 686 O O . LEU A 1 86 ? -12.722 4.210 34.477 1.00 72.12 86 LEU A O 1
ATOM 690 N N . MET A 1 87 ? -11.453 3.364 32.833 1.00 73.06 87 MET A N 1
ATOM 691 C CA . MET A 1 87 ? -10.431 2.830 33.746 1.00 73.06 87 MET A CA 1
ATOM 692 C C . MET A 1 87 ? -9.481 3.904 34.292 1.00 73.06 87 MET A C 1
ATOM 694 O O . MET A 1 87 ? -8.972 3.747 35.407 1.00 73.06 87 MET A O 1
ATOM 698 N N . GLY A 1 88 ? -9.261 4.994 33.550 1.00 68.50 88 GLY A N 1
ATOM 699 C CA . GLY A 1 88 ? -8.460 6.136 33.992 1.00 68.50 88 GLY A CA 1
ATOM 700 C C . GLY A 1 88 ? -8.996 6.762 35.282 1.00 68.50 88 GLY A C 1
ATOM 701 O O . GLY A 1 88 ? -8.230 6.971 36.225 1.00 68.50 88 GLY A O 1
ATOM 702 N N . ASP A 1 89 ? -10.316 6.954 35.375 1.00 68.62 89 ASP A N 1
ATOM 703 C CA . ASP A 1 89 ? -10.961 7.517 36.571 1.00 68.62 89 ASP A CA 1
ATOM 704 C C . ASP A 1 89 ? -10.982 6.538 37.759 1.00 68.62 89 ASP A C 1
ATOM 706 O O . ASP A 1 89 ? -10.778 6.939 38.912 1.00 68.62 89 ASP A O 1
ATOM 710 N N . TYR A 1 90 ? -11.150 5.233 37.511 1.00 68.75 90 TYR A N 1
ATOM 711 C CA . TYR A 1 90 ? -11.213 4.221 38.576 1.00 68.75 90 TYR A CA 1
ATOM 712 C C . TYR A 1 90 ? -9.897 4.106 39.366 1.00 68.75 90 TYR A C 1
ATOM 714 O O . TYR A 1 90 ? -9.892 3.953 40.592 1.00 68.75 90 TYR A O 1
ATOM 722 N N . ARG A 1 91 ? -8.759 4.266 38.681 1.00 66.12 91 ARG A N 1
ATOM 723 C CA . ARG A 1 91 ? -7.414 4.182 39.273 1.00 66.12 91 ARG A CA 1
ATOM 724 C C . ARG A 1 91 ? -7.102 5.352 40.220 1.00 66.12 91 ARG A C 1
ATOM 726 O O . ARG A 1 91 ? -6.301 5.196 41.140 1.00 66.12 91 ARG A O 1
ATOM 733 N N . VAL A 1 92 ? -7.778 6.492 40.046 1.00 67.75 92 VAL A N 1
ATOM 734 C CA . VAL A 1 92 ? -7.673 7.683 40.912 1.00 67.75 92 VAL A CA 1
ATOM 735 C C . VAL A 1 92 ? -8.575 7.579 42.153 1.00 67.75 92 VAL A C 1
ATOM 737 O O . VAL A 1 92 ? -8.261 8.149 43.204 1.00 67.75 92 VAL A O 1
ATOM 740 N N . TRP A 1 93 ? -9.682 6.836 42.064 1.00 66.38 93 TRP A N 1
ATOM 741 C CA . TRP A 1 93 ? -10.640 6.652 43.163 1.00 66.38 93 TRP A CA 1
ATOM 742 C C . TRP A 1 93 ? -10.330 5.455 44.071 1.00 66.38 93 TRP A C 1
ATOM 744 O O . TRP A 1 93 ? -10.706 5.476 45.246 1.00 66.38 93 TRP A O 1
ATOM 754 N N . LEU A 1 94 ? -9.580 4.461 43.585 1.00 71.19 94 LEU A N 1
ATOM 755 C CA . LEU A 1 94 ? -9.140 3.297 44.365 1.00 71.19 94 LEU A CA 1
ATOM 756 C C . LEU A 1 94 ? -8.480 3.63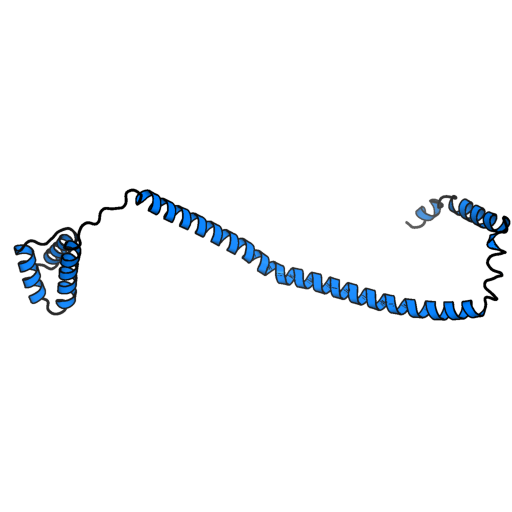6 45.718 1.00 71.19 94 LEU A C 1
ATOM 758 O O . LEU A 1 94 ? -8.932 3.112 46.739 1.00 71.19 94 LEU A O 1
ATOM 762 N N . PRO A 1 95 ? -7.461 4.521 45.787 1.00 67.56 95 PRO A N 1
ATOM 763 C CA . PRO A 1 95 ? -6.828 4.846 47.067 1.00 67.56 95 PRO A CA 1
ATOM 764 C C . PRO A 1 95 ? -7.773 5.607 48.009 1.00 67.56 95 PRO A C 1
ATOM 766 O O . PRO A 1 95 ? -7.680 5.461 49.227 1.00 67.56 95 PRO A O 1
ATOM 769 N N . ARG A 1 96 ? -8.723 6.380 47.463 1.00 69.06 96 ARG A N 1
ATOM 770 C CA . ARG A 1 96 ? -9.706 7.136 48.253 1.00 69.06 96 ARG A CA 1
ATOM 771 C C . ARG A 1 96 ? -10.740 6.217 48.905 1.00 69.06 96 ARG A C 1
ATOM 773 O O . ARG A 1 96 ? -11.023 6.374 50.089 1.00 69.06 96 ARG A O 1
ATOM 780 N N . LEU A 1 97 ? -11.249 5.228 48.170 1.00 73.00 97 LEU A N 1
ATOM 781 C CA . LEU A 1 97 ? -12.189 4.237 48.707 1.00 73.00 97 LEU A CA 1
ATOM 782 C C . LEU A 1 97 ? -11.522 3.304 49.726 1.00 73.00 97 LEU A C 1
ATOM 784 O O . LEU A 1 97 ? -12.112 3.025 50.769 1.00 73.00 97 LEU A O 1
ATOM 788 N N . ALA A 1 98 ? -10.277 2.884 49.476 1.00 72.94 98 ALA A N 1
ATOM 789 C CA . ALA A 1 98 ? -9.519 2.061 50.418 1.00 72.94 98 ALA A CA 1
ATOM 790 C C . ALA A 1 98 ? -9.308 2.768 51.772 1.00 72.94 98 ALA A C 1
ATOM 792 O O . ALA A 1 98 ? -9.468 2.146 52.822 1.00 72.94 98 ALA A O 1
ATOM 793 N N . GLY A 1 99 ? -9.021 4.075 51.757 1.00 76.94 99 GLY A N 1
ATOM 794 C CA . GLY A 1 99 ? -8.883 4.875 52.977 1.00 76.94 99 GLY A CA 1
ATOM 795 C C . GLY A 1 99 ? -10.179 4.963 53.788 1.00 76.94 99 GLY A C 1
ATOM 796 O O . GLY A 1 99 ? -10.169 4.700 54.990 1.00 76.94 99 GLY A O 1
ATOM 797 N N . VAL A 1 100 ? -11.308 5.267 53.136 1.00 79.06 100 VAL A N 1
ATOM 798 C CA . VAL A 1 100 ? -12.620 5.368 53.807 1.00 79.06 100 VAL A CA 1
ATOM 799 C C . VAL A 1 100 ? -13.035 4.028 54.416 1.00 79.06 100 VAL A C 1
ATOM 801 O O . VAL A 1 100 ? -13.434 3.978 55.579 1.00 79.06 100 VAL A O 1
ATOM 804 N N . MET A 1 101 ? -12.874 2.928 53.675 1.00 78.94 101 MET A N 1
ATOM 805 C CA . MET A 1 101 ? -13.185 1.590 54.186 1.00 78.94 101 MET A CA 1
ATOM 806 C C . MET A 1 101 ? -12.278 1.194 55.355 1.00 78.94 101 MET A C 1
ATOM 808 O O . MET A 1 101 ? -12.759 0.609 56.324 1.00 78.94 101 MET A O 1
ATOM 812 N N . GLY A 1 102 ? -10.995 1.566 55.316 1.00 82.12 102 GLY A N 1
ATOM 813 C CA . GLY A 1 102 ? -10.069 1.359 56.430 1.00 82.12 102 GLY A CA 1
ATOM 814 C C . GLY A 1 102 ? -10.511 2.078 57.707 1.00 82.12 102 GLY A C 1
ATOM 815 O O . GLY A 1 102 ? -10.523 1.471 58.777 1.00 82.12 102 GLY A O 1
ATOM 816 N N . VAL A 1 103 ? -10.947 3.338 57.599 1.00 83.50 103 VAL A N 1
ATOM 817 C CA . VAL A 1 103 ? -11.460 4.119 58.741 1.00 83.50 103 VAL A CA 1
ATOM 818 C C . VAL A 1 103 ? -12.746 3.510 59.304 1.00 83.50 103 VAL A C 1
ATOM 820 O O . VAL A 1 103 ? -12.891 3.415 60.523 1.00 83.50 103 VAL A O 1
ATOM 823 N N . ILE A 1 104 ? -13.655 3.042 58.444 1.00 86.62 104 ILE A N 1
ATOM 824 C CA . ILE A 1 104 ? -14.903 2.389 58.871 1.00 86.62 104 ILE A CA 1
ATOM 825 C C . ILE A 1 104 ? -14.609 1.077 59.608 1.00 86.62 104 ILE A C 1
ATOM 827 O O . ILE A 1 104 ? -15.146 0.850 60.691 1.00 86.62 104 ILE A O 1
ATOM 831 N N . ILE A 1 105 ? -13.732 0.229 59.062 1.00 86.19 105 ILE A N 1
ATOM 832 C CA . ILE A 1 105 ? -13.351 -1.047 59.689 1.00 86.19 105 ILE A CA 1
ATOM 833 C C . ILE A 1 105 ? -12.664 -0.799 61.038 1.00 86.19 105 ILE A C 1
ATOM 835 O O . ILE A 1 105 ? -12.985 -1.468 62.021 1.00 86.19 105 ILE A O 1
ATOM 839 N N . LEU A 1 106 ? -11.768 0.190 61.111 1.00 84.31 106 LEU A N 1
ATOM 840 C CA . LEU A 1 106 ? -11.096 0.566 62.354 1.00 84.31 106 LEU A CA 1
ATOM 841 C C . LEU A 1 106 ? -12.099 1.081 63.400 1.00 84.31 106 LEU A C 1
ATOM 843 O O . LEU A 1 106 ? -12.059 0.653 64.553 1.00 84.31 106 LEU A O 1
ATOM 847 N N . GLY A 1 107 ? -13.032 1.947 62.994 1.00 81.06 107 GLY A N 1
ATOM 848 C CA . GLY A 1 107 ? -14.078 2.485 63.867 1.00 81.06 107 GLY A CA 1
ATOM 849 C C . GLY A 1 107 ? -15.008 1.401 64.417 1.00 81.06 107 GLY A C 1
ATOM 850 O O . GLY A 1 107 ? -15.259 1.357 65.623 1.00 81.06 107 GLY A O 1
ATOM 851 N N . LEU A 1 108 ? -15.456 0.473 63.565 1.00 84.00 108 LEU A N 1
ATOM 852 C CA . LEU A 1 108 ? -16.259 -0.682 63.983 1.00 84.00 108 LEU A CA 1
ATOM 853 C C . LEU A 1 108 ? -15.479 -1.614 64.921 1.00 84.00 108 LEU A C 1
ATOM 855 O O . LEU A 1 108 ? -16.045 -2.117 65.892 1.00 84.00 108 LEU A O 1
ATOM 859 N N . GLY A 1 109 ? -14.180 -1.808 64.675 1.00 81.19 109 GLY A N 1
ATOM 860 C CA . GLY A 1 109 ? -13.297 -2.580 65.550 1.00 81.19 109 GLY A CA 1
ATOM 861 C C . GLY A 1 109 ? -13.172 -1.978 66.954 1.00 81.19 109 GLY A C 1
ATOM 862 O O . GLY A 1 109 ? -13.329 -2.694 67.944 1.00 81.19 109 GLY A O 1
ATOM 863 N N . ILE A 1 110 ? -12.959 -0.660 67.051 1.00 80.38 110 ILE A N 1
ATOM 864 C CA . ILE A 1 110 ? -12.860 0.067 68.330 1.00 80.38 110 ILE A CA 1
ATOM 865 C C . ILE A 1 110 ? -14.192 0.020 69.091 1.00 80.38 110 ILE A C 1
ATOM 867 O O . ILE A 1 110 ? -14.215 -0.246 70.295 1.00 80.38 110 ILE A O 1
ATOM 871 N N . TRP A 1 111 ? -15.312 0.225 68.396 1.00 79.19 111 TRP A N 1
ATOM 872 C CA . TRP A 1 111 ? -16.640 0.171 69.009 1.00 79.19 111 TRP A CA 1
ATOM 873 C C . TRP A 1 111 ? -16.966 -1.226 69.559 1.00 79.19 111 TRP A C 1
ATOM 875 O O . TRP A 1 111 ? -17.381 -1.367 70.713 1.00 79.19 111 TRP A O 1
ATOM 885 N N . ALA A 1 112 ? -16.692 -2.275 68.777 1.00 75.75 112 ALA A N 1
ATOM 886 C CA . ALA A 1 112 ? -16.886 -3.659 69.203 1.00 75.75 112 ALA A CA 1
ATOM 887 C C . ALA A 1 112 ? -15.974 -4.055 70.378 1.00 75.75 112 ALA A C 1
ATOM 889 O O . ALA A 1 112 ? -16.363 -4.888 71.200 1.00 75.75 112 ALA A O 1
ATOM 890 N N . TRP A 1 113 ? -14.777 -3.469 70.477 1.00 71.38 113 TRP A N 1
ATOM 891 C CA . TRP A 1 113 ? -13.865 -3.685 71.599 1.00 71.38 113 TRP A CA 1
ATOM 892 C C . TRP A 1 113 ? -14.394 -3.055 72.894 1.00 71.38 113 TRP A C 1
ATOM 894 O O . TRP A 1 113 ? -14.469 -3.733 73.921 1.00 71.38 113 TRP A O 1
ATOM 904 N N . ASN A 1 114 ? -14.842 -1.797 72.842 1.00 67.38 114 ASN A N 1
ATOM 905 C CA . ASN A 1 114 ? -15.381 -1.096 74.013 1.00 67.38 114 ASN A CA 1
ATOM 906 C C . ASN A 1 114 ? -16.670 -1.743 74.545 1.00 67.38 114 ASN A C 1
ATOM 908 O O . ASN A 1 114 ? -16.827 -1.892 75.757 1.00 67.38 114 ASN A O 1
ATOM 912 N N . GLY A 1 115 ? -17.545 -2.235 73.660 1.00 61.09 115 GLY A N 1
ATOM 913 C CA . GLY A 1 115 ? -18.775 -2.928 74.061 1.00 61.09 115 GLY A CA 1
ATOM 914 C C . GLY A 1 115 ? -18.552 -4.256 74.806 1.00 61.09 115 GLY A C 1
ATOM 915 O O . GLY A 1 115 ? -19.455 -4.738 75.494 1.00 61.09 115 GLY A O 1
ATOM 916 N N . ARG A 1 116 ? -17.357 -4.863 74.713 1.00 55.34 116 ARG A N 1
ATOM 917 C CA . ARG A 1 116 ? -17.013 -6.082 75.472 1.00 55.34 116 ARG A CA 1
ATOM 918 C C . ARG A 1 116 ? -16.638 -5.791 76.927 1.00 55.34 116 ARG A C 1
ATOM 920 O O . ARG A 1 116 ? -16.824 -6.666 77.769 1.00 55.34 116 ARG A O 1
ATOM 927 N N . VAL A 1 117 ? -16.164 -4.582 77.238 1.00 53.97 117 VAL A N 1
ATOM 928 C CA . VAL A 1 117 ? -15.730 -4.202 78.597 1.00 53.97 117 VAL A CA 1
ATOM 929 C C . VAL A 1 117 ? -16.925 -3.921 79.518 1.00 53.97 117 VAL A C 1
ATOM 931 O O . VAL A 1 117 ? -16.870 -4.232 80.707 1.00 53.97 117 VAL A O 1
ATOM 934 N N . GLU A 1 118 ? -18.042 -3.418 78.987 1.00 51.03 118 GLU A N 1
ATOM 935 C CA . GLU A 1 118 ? -19.246 -3.139 79.790 1.00 51.03 118 GLU A CA 1
ATOM 936 C C . GLU A 1 118 ? -20.001 -4.409 80.206 1.00 51.03 118 GLU A C 1
ATOM 938 O O . GLU A 1 118 ? -20.506 -4.502 81.327 1.00 51.03 118 GLU A O 1
ATOM 943 N N . ARG A 1 119 ? -20.016 -5.441 79.351 1.00 47.94 119 ARG A N 1
ATOM 944 C CA . ARG A 1 119 ? -20.727 -6.699 79.639 1.00 47.94 119 ARG A CA 1
ATOM 945 C C . ARG A 1 119 ? -20.106 -7.504 80.781 1.00 47.94 119 ARG A C 1
ATOM 947 O O . ARG A 1 119 ? -20.817 -8.280 81.409 1.00 47.94 119 ARG A O 1
ATOM 954 N N . ALA A 1 120 ? -18.824 -7.293 81.088 1.00 53.06 120 ALA A N 1
ATOM 955 C CA . ALA A 1 120 ? -18.139 -7.982 82.182 1.00 53.06 120 ALA A CA 1
ATOM 956 C C . ALA A 1 120 ? -18.569 -7.499 83.581 1.00 53.06 120 ALA A C 1
ATOM 958 O O . ALA A 1 120 ? -18.379 -8.220 84.557 1.00 53.06 120 ALA A O 1
ATOM 959 N N . LYS A 1 121 ? -19.163 -6.301 83.693 1.00 53.34 121 LYS A N 1
ATOM 960 C CA . LYS A 1 121 ? -19.638 -5.758 84.979 1.00 53.34 121 LYS A CA 1
ATOM 961 C C . LYS A 1 121 ? -21.076 -6.167 85.309 1.00 53.34 121 LYS A C 1
ATOM 963 O O . LYS A 1 121 ? -21.451 -6.179 86.473 1.00 53.34 121 LYS A O 1
ATOM 968 N N . ILE A 1 122 ? -21.876 -6.524 84.303 1.00 53.34 122 ILE A N 1
ATOM 969 C CA . ILE A 1 122 ? -23.281 -6.918 84.493 1.00 53.34 122 ILE A CA 1
ATOM 970 C C . ILE A 1 122 ? -23.377 -8.379 84.962 1.00 53.34 122 ILE A C 1
ATOM 972 O O . ILE A 1 122 ? -24.231 -8.715 85.782 1.00 53.34 122 ILE A O 1
ATOM 976 N N . THR A 1 123 ? -22.469 -9.250 84.514 1.00 50.06 123 THR A N 1
ATOM 977 C CA . THR A 1 123 ? -22.440 -10.663 84.924 1.00 50.06 123 THR A CA 1
ATOM 978 C C . THR A 1 123 ? -22.105 -10.856 86.399 1.00 50.06 123 THR A C 1
ATOM 980 O O . THR A 1 123 ? -22.692 -11.741 87.016 1.00 50.06 123 THR A O 1
ATOM 983 N N . SER A 1 124 ? -21.236 -10.029 86.993 1.00 53.91 124 SER A N 1
ATOM 984 C CA . SER A 1 124 ? -20.920 -10.134 88.426 1.00 53.91 124 SER A CA 1
ATOM 985 C C . SER A 1 124 ? -22.093 -9.718 89.319 1.00 53.91 124 SER A C 1
ATOM 987 O O . SER A 1 124 ? -22.306 -10.319 90.372 1.00 53.91 124 SER A O 1
ATOM 989 N N . VAL A 1 125 ? -22.901 -8.749 88.876 1.00 56.56 125 VAL A N 1
ATOM 990 C CA . VAL A 1 125 ? -24.110 -8.317 89.593 1.00 56.56 125 VAL A CA 1
ATOM 991 C C . VAL A 1 125 ? -25.227 -9.360 89.458 1.00 56.56 125 VAL A C 1
ATOM 993 O O . VAL A 1 125 ? -25.875 -9.693 90.448 1.00 56.56 125 VAL A O 1
ATOM 996 N N . LEU A 1 126 ? -25.399 -9.970 88.278 1.00 51.12 126 LEU A N 1
ATOM 997 C CA . LEU A 1 126 ? -26.385 -11.041 88.066 1.00 51.12 126 LEU A CA 1
ATOM 998 C C . LEU A 1 126 ? -26.100 -12.288 88.915 1.00 51.12 126 LEU A C 1
ATOM 1000 O O . LEU A 1 126 ? -27.034 -12.889 89.445 1.00 51.12 126 LEU A O 1
ATOM 1004 N N . THR A 1 127 ? -24.830 -12.656 89.113 1.00 53.62 127 THR A N 1
ATOM 1005 C CA . THR A 1 127 ? -24.474 -13.776 90.001 1.00 53.62 127 THR A CA 1
ATOM 1006 C C . THR A 1 127 ? -24.736 -13.485 91.478 1.00 53.62 127 THR A C 1
ATOM 1008 O O . THR A 1 127 ? -25.017 -14.415 92.230 1.00 53.62 127 THR A O 1
ATOM 1011 N N . GLN A 1 128 ? -24.692 -12.217 91.899 1.00 52.12 128 GLN A N 1
ATOM 1012 C CA . GLN A 1 128 ? -24.955 -11.826 93.287 1.00 52.12 128 GLN A CA 1
ATOM 1013 C C . GLN A 1 128 ? -26.459 -11.755 93.591 1.00 52.12 128 GLN A C 1
ATOM 1015 O O . GLN A 1 128 ? -26.891 -12.188 94.656 1.00 52.12 128 GLN A O 1
ATOM 1020 N N . VAL A 1 129 ? -27.276 -11.304 92.633 1.00 51.53 129 VAL A N 1
ATOM 1021 C CA . VAL A 1 129 ? -28.746 -11.282 92.772 1.00 51.53 129 VAL A CA 1
ATOM 1022 C C . VAL A 1 129 ? -29.345 -12.694 92.666 1.00 51.53 129 VAL A C 1
ATOM 1024 O O . VAL A 1 129 ? -30.300 -13.018 93.374 1.00 51.53 129 VAL A O 1
ATOM 1027 N N . ALA A 1 130 ? -28.737 -13.586 91.874 1.00 53.00 130 ALA A N 1
ATOM 1028 C CA . ALA A 1 130 ? -29.158 -14.987 91.785 1.00 53.00 130 ALA A CA 1
ATOM 1029 C C . ALA A 1 130 ? -28.967 -15.773 93.098 1.00 53.00 130 ALA A C 1
ATOM 1031 O O . ALA A 1 130 ? -29.686 -16.740 93.333 1.00 53.00 130 ALA A O 1
ATOM 1032 N N . GLN A 1 131 ? -28.036 -15.360 93.966 1.00 49.50 131 GLN A N 1
ATOM 1033 C CA . GLN A 1 131 ? -27.818 -15.997 95.273 1.00 49.50 131 GLN A CA 1
ATOM 1034 C C . GLN A 1 131 ? -28.767 -15.488 96.370 1.00 49.50 131 GLN A C 1
ATOM 1036 O O . GLN A 1 131 ? -28.887 -16.133 97.408 1.00 49.50 131 GLN A O 1
ATOM 1041 N N . LEU A 1 132 ? -29.462 -14.369 96.144 1.00 50.56 132 LEU A N 1
ATOM 1042 C CA . LEU A 1 132 ? -30.412 -13.783 97.098 1.00 50.5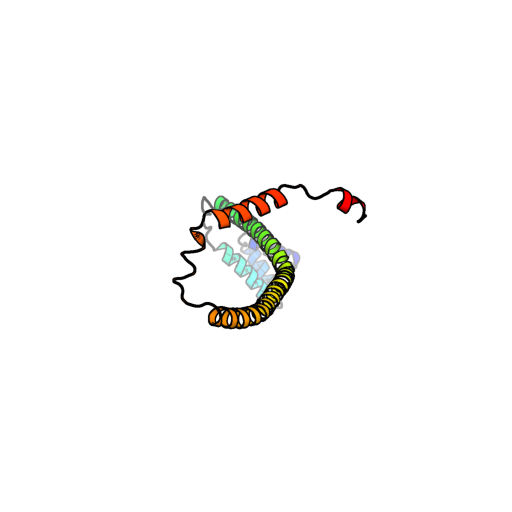6 132 LEU A CA 1
ATOM 1043 C C . LEU A 1 132 ? -31.881 -14.057 96.746 1.00 50.56 132 LEU A C 1
ATOM 1045 O O . LEU A 1 132 ? -32.766 -13.619 97.474 1.00 50.56 132 LEU A O 1
ATOM 1049 N N . THR A 1 133 ? -32.155 -14.796 95.667 1.00 43.25 133 THR A N 1
ATOM 1050 C CA . THR A 1 133 ? -33.528 -15.151 95.280 1.00 43.25 133 THR A CA 1
ATOM 1051 C C . THR A 1 133 ? -33.830 -16.598 95.696 1.00 43.25 133 THR A C 1
ATOM 1053 O O . THR A 1 133 ? -33.342 -17.525 95.042 1.00 43.25 133 THR A O 1
ATOM 1056 N N . PRO A 1 134 ? -34.602 -16.841 96.775 1.00 46.69 134 PRO A N 1
ATOM 1057 C CA . PRO A 1 134 ? -35.059 -18.182 97.109 1.00 46.69 134 PRO A CA 1
ATOM 1058 C C . PRO A 1 134 ? -36.034 -18.674 96.032 1.00 46.69 134 PRO A C 1
ATOM 1060 O O . PRO A 1 134 ? -36.915 -17.939 95.600 1.00 46.69 134 PRO A O 1
ATOM 1063 N N . SER A 1 135 ? -35.814 -19.915 95.588 1.00 45.94 135 SER A N 1
ATOM 1064 C CA . SER A 1 135 ? -36.744 -20.812 94.885 1.00 45.94 135 SER A CA 1
ATOM 1065 C C . SER A 1 135 ? -37.780 -20.169 93.944 1.00 45.94 135 SER A C 1
ATOM 1067 O O . SER A 1 135 ? -38.781 -19.582 94.352 1.00 45.94 135 SER A O 1
ATOM 1069 N N . LYS A 1 136 ? -37.578 -20.461 92.653 1.00 48.81 136 LYS A N 1
ATOM 1070 C CA . LYS A 1 136 ? -38.395 -20.222 91.444 1.00 48.81 136 LYS A CA 1
ATOM 1071 C C . LYS A 1 136 ? -39.917 -20.478 91.559 1.00 48.81 136 LYS A C 1
ATOM 1073 O O . LYS A 1 136 ? -40.644 -20.142 90.630 1.00 48.81 136 LYS A O 1
ATOM 1078 N N . ASP A 1 137 ? -40.388 -21.009 92.682 1.00 47.88 137 ASP A N 1
ATOM 1079 C CA . ASP A 1 137 ? -41.798 -21.270 92.986 1.00 47.88 137 ASP A CA 1
ATOM 1080 C C . ASP A 1 137 ? -42.507 -20.081 93.661 1.00 47.88 137 ASP A C 1
ATOM 1082 O O . ASP A 1 137 ? -43.730 -19.999 93.632 1.00 47.88 137 ASP A O 1
ATOM 1086 N N . SER A 1 138 ? -41.767 -19.122 94.230 1.00 47.78 138 SER A N 1
ATOM 1087 C CA . SER A 1 138 ? -42.349 -17.932 94.881 1.00 47.78 138 SER A CA 1
ATOM 1088 C C . SER A 1 138 ? -42.662 -16.789 93.902 1.00 47.78 138 SER A C 1
ATOM 1090 O O . SER A 1 138 ? -43.615 -16.040 94.104 1.00 47.78 138 SER A O 1
ATOM 1092 N N . PHE A 1 139 ? -41.932 -16.702 92.785 1.00 46.41 139 PHE A N 1
ATOM 1093 C CA . PHE A 1 139 ? -42.085 -15.633 91.790 1.00 46.41 139 PHE A CA 1
ATOM 1094 C C . PHE A 1 139 ? -43.326 -15.778 90.897 1.00 46.41 139 PHE A C 1
ATOM 1096 O O . PHE A 1 139 ? -43.716 -14.822 90.243 1.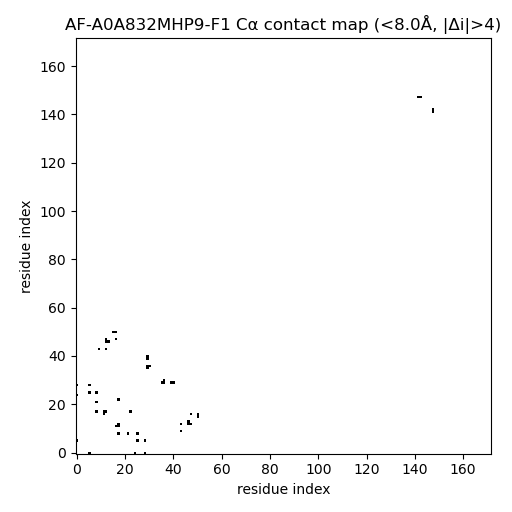00 46.41 139 PHE A O 1
ATOM 1103 N N . GLN A 1 140 ? -43.959 -16.952 90.822 1.00 47.78 140 GLN A N 1
ATOM 1104 C CA . GLN A 1 140 ? -45.185 -17.105 90.021 1.00 47.78 140 GLN A CA 1
ATOM 1105 C C . GLN A 1 140 ? -46.443 -16.668 90.776 1.00 47.78 140 GLN A C 1
ATOM 1107 O O . GLN A 1 140 ? -47.430 -16.289 90.148 1.00 47.78 140 GLN A O 1
ATOM 1112 N N . THR A 1 141 ? -46.407 -16.675 92.108 1.00 52.62 141 THR A N 1
ATOM 1113 C CA . THR A 1 141 ? -47.591 -16.409 92.933 1.00 52.62 141 THR A CA 1
ATOM 1114 C C . THR A 1 141 ? -47.836 -14.910 93.127 1.00 52.62 141 THR A C 1
ATOM 1116 O O . THR A 1 141 ? -48.986 -14.485 93.186 1.00 52.62 141 THR A O 1
ATOM 1119 N N . GLU A 1 142 ? -46.785 -14.082 93.150 1.00 51.28 142 GLU A N 1
ATOM 1120 C CA . GLU A 1 142 ? -46.917 -12.623 93.321 1.00 51.28 142 GLU A CA 1
ATOM 1121 C C . GLU A 1 142 ? -47.472 -11.917 92.069 1.00 51.28 142 GLU A C 1
ATOM 1123 O O . GLU A 1 142 ? -48.302 -11.013 92.183 1.00 51.28 142 GLU A O 1
ATOM 1128 N N . PHE A 1 143 ? -47.122 -12.393 90.867 1.00 49.34 143 PHE A N 1
ATOM 1129 C CA . PHE A 1 143 ? -47.569 -11.805 89.592 1.00 49.34 143 PHE A CA 1
ATOM 1130 C C . PHE A 1 143 ? -49.026 -12.129 89.219 1.00 49.34 143 PHE A C 1
ATOM 1132 O O . PHE A 1 143 ? -49.551 -11.567 88.255 1.00 49.34 143 PHE A O 1
ATOM 1139 N N . GLN A 1 144 ? -49.697 -13.013 89.966 1.00 55.00 144 GLN A N 1
ATOM 1140 C CA . GLN A 1 144 ? -51.130 -13.284 89.797 1.00 55.00 144 GLN A CA 1
ATOM 1141 C C . GLN A 1 144 ? -52.026 -12.426 90.699 1.00 55.00 144 GLN A C 1
ATOM 1143 O O . GLN A 1 144 ? -53.249 -12.489 90.570 1.00 55.00 144 GLN A O 1
ATOM 1148 N N . SER A 1 145 ? -51.458 -11.608 91.590 1.00 54.78 145 SER A N 1
ATOM 1149 C CA . SER A 1 145 ? -52.258 -10.711 92.424 1.00 54.78 145 SER A CA 1
ATOM 1150 C C . SER A 1 145 ? -52.675 -9.453 91.628 1.00 54.78 145 SER A C 1
ATOM 1152 O O . SER A 1 145 ? -51.819 -8.750 91.087 1.00 54.78 145 SER A O 1
ATOM 1154 N N . PRO A 1 146 ? -53.985 -9.138 91.515 1.00 59.38 146 PRO A N 1
ATOM 1155 C CA . PRO A 1 146 ? -54.475 -7.998 90.728 1.00 59.38 146 PRO A CA 1
ATOM 1156 C C . PRO A 1 146 ? -53.984 -6.623 91.202 1.00 59.38 146 PRO A C 1
ATOM 1158 O O . PRO A 1 146 ? -54.080 -5.656 90.449 1.00 59.38 146 PRO A O 1
ATOM 1161 N N . ASP A 1 147 ? -53.469 -6.516 92.431 1.00 60.19 147 ASP A N 1
ATOM 1162 C CA . ASP A 1 147 ? -52.944 -5.257 92.970 1.00 60.19 147 ASP A CA 1
ATOM 1163 C C . ASP A 1 147 ? -51.601 -4.852 92.341 1.00 60.19 147 ASP A C 1
ATOM 1165 O O . ASP A 1 147 ? -51.380 -3.660 92.148 1.00 60.19 147 ASP A O 1
ATOM 1169 N N . VAL A 1 148 ? -50.761 -5.797 91.894 1.00 61.06 148 VAL A N 1
ATOM 1170 C CA . VAL A 1 148 ? -49.474 -5.477 91.230 1.00 61.06 148 VAL A CA 1
ATOM 1171 C C . VAL A 1 148 ? -49.694 -4.724 89.912 1.00 61.06 148 VAL A C 1
ATOM 1173 O O . VAL A 1 148 ? -48.891 -3.879 89.522 1.00 61.06 148 VAL A O 1
ATOM 1176 N N . TRP A 1 149 ? -50.821 -4.963 89.238 1.00 58.72 149 TRP A N 1
ATOM 1177 C CA . TRP A 1 149 ? -51.162 -4.284 87.986 1.00 58.72 149 TRP A CA 1
ATOM 1178 C C . TRP A 1 149 ? -51.650 -2.841 88.184 1.00 58.72 149 TRP A C 1
ATOM 1180 O O . TRP A 1 149 ? -51.556 -2.042 87.250 1.00 58.72 149 TRP A O 1
ATOM 1190 N N . LYS A 1 150 ? -52.113 -2.466 89.386 1.00 63.44 150 LYS A N 1
ATOM 1191 C CA . LYS A 1 150 ? -52.531 -1.080 89.674 1.00 63.44 150 LYS A CA 1
ATOM 1192 C C . LYS A 1 150 ? -51.355 -0.113 89.704 1.00 63.44 150 LYS A C 1
ATOM 1194 O O . LYS A 1 150 ? -51.495 1.029 89.259 1.00 63.44 150 LYS A O 1
ATOM 1199 N N . ASP A 1 151 ? -50.200 -0.560 90.183 1.00 63.97 151 ASP A N 1
ATOM 1200 C CA . ASP A 1 151 ? -49.006 0.284 90.241 1.00 63.97 151 ASP A CA 1
ATOM 1201 C C . ASP A 1 151 ? -48.485 0.587 88.831 1.00 63.97 151 ASP A C 1
ATOM 1203 O O . ASP A 1 151 ? -48.118 1.725 88.532 1.00 63.97 151 ASP A O 1
ATOM 1207 N N . PHE A 1 152 ? -48.576 -0.383 87.915 1.00 66.88 152 PHE A N 1
ATOM 1208 C CA . PHE A 1 152 ? -48.271 -0.170 86.497 1.00 66.88 152 PHE A CA 1
ATOM 1209 C C . PHE A 1 152 ? -49.234 0.810 85.822 1.00 66.88 152 PHE A C 1
ATOM 1211 O O . PHE A 1 152 ? -48.784 1.668 85.061 1.00 66.88 152 PHE A O 1
ATOM 1218 N N . ASP A 1 153 ? -50.533 0.739 86.119 1.00 64.94 153 ASP A N 1
ATOM 1219 C CA . ASP A 1 153 ? -51.510 1.707 85.604 1.00 64.94 153 ASP A CA 1
ATOM 1220 C C . ASP A 1 153 ? -51.273 3.118 86.167 1.00 64.94 153 ASP A C 1
ATOM 1222 O O . ASP A 1 153 ? -51.456 4.114 85.462 1.00 64.94 153 ASP A O 1
ATOM 1226 N N . THR A 1 154 ? -50.802 3.222 87.411 1.00 67.81 154 THR A N 1
ATOM 1227 C CA . THR A 1 154 ? -50.448 4.504 88.038 1.00 67.81 154 THR A CA 1
ATOM 1228 C C . THR A 1 154 ? -49.210 5.119 87.383 1.00 67.81 154 THR A C 1
ATOM 1230 O O . THR A 1 154 ? -49.222 6.302 87.042 1.00 67.81 154 THR A O 1
ATOM 1233 N N . ILE A 1 155 ? -48.175 4.315 87.117 1.00 64.25 155 ILE A N 1
ATOM 1234 C CA . ILE A 1 155 ? -46.976 4.745 86.375 1.00 64.25 155 ILE A CA 1
ATOM 1235 C C . ILE A 1 155 ? -47.345 5.152 84.945 1.00 64.25 155 ILE A C 1
ATOM 1237 O O . ILE A 1 155 ? -46.854 6.165 84.442 1.00 64.25 155 ILE A O 1
ATOM 1241 N N . ARG A 1 156 ? -48.252 4.413 84.295 1.00 66.88 156 ARG A N 1
ATOM 1242 C CA . ARG A 1 156 ? -48.721 4.750 82.947 1.00 66.88 156 ARG A CA 1
ATOM 1243 C C . ARG A 1 156 ? -49.463 6.085 82.921 1.00 66.88 156 ARG A C 1
ATOM 1245 O O . ARG A 1 156 ? -49.199 6.893 82.038 1.00 66.88 156 ARG A O 1
ATOM 1252 N N . ARG A 1 157 ? -50.322 6.345 83.912 1.00 65.44 157 ARG A N 1
ATOM 1253 C CA . ARG A 1 157 ? -51.014 7.637 84.060 1.00 65.44 157 ARG A CA 1
ATOM 1254 C C . ARG A 1 157 ? -50.065 8.783 84.395 1.00 65.44 157 ARG A C 1
ATOM 1256 O O . ARG A 1 157 ? -50.273 9.882 83.900 1.00 65.44 157 ARG A O 1
ATOM 1263 N N . LEU A 1 158 ? -49.025 8.541 85.194 1.00 62.97 158 LEU A N 1
ATOM 1264 C CA . LEU A 1 158 ? -47.989 9.542 85.476 1.00 62.97 158 LEU A CA 1
ATOM 1265 C C . LEU A 1 158 ? -47.186 9.905 84.220 1.00 62.97 158 LEU A C 1
ATOM 1267 O O . LEU A 1 158 ? -46.837 11.066 84.041 1.00 62.97 158 LEU A O 1
ATOM 1271 N N . ASN A 1 159 ? -46.935 8.939 83.335 1.00 63.62 159 ASN A N 1
ATOM 1272 C CA . ASN A 1 159 ? -46.218 9.158 82.077 1.00 63.62 159 ASN A CA 1
ATOM 1273 C C . ASN A 1 159 ? -47.088 9.787 80.966 1.00 63.62 159 ASN A C 1
ATOM 1275 O O . ASN A 1 159 ? -46.556 10.280 79.976 1.00 63.62 159 ASN A O 1
ATOM 1279 N N . GLU A 1 160 ? -48.417 9.772 81.107 1.00 62.19 160 GLU A N 1
ATOM 1280 C CA . GLU A 1 160 ? -49.348 10.489 80.218 1.00 62.19 160 GLU A CA 1
ATOM 1281 C C . GLU A 1 160 ? -49.475 11.984 80.562 1.00 62.19 160 GLU A C 1
ATOM 1283 O O . GLU A 1 160 ? -50.052 12.747 79.784 1.00 62.19 160 GLU A O 1
ATOM 1288 N N . ILE A 1 161 ? -48.907 12.433 81.686 1.00 58.44 161 ILE A N 1
ATOM 1289 C CA . ILE A 1 161 ? -48.769 13.861 81.978 1.00 58.44 161 ILE A CA 1
ATOM 1290 C C . ILE A 1 161 ? -47.650 14.393 81.072 1.00 58.44 161 ILE A C 1
ATOM 1292 O O . ILE A 1 161 ? -46.486 14.031 81.229 1.00 58.44 161 ILE A O 1
ATOM 1296 N N . LEU A 1 162 ? -48.036 15.199 80.076 1.00 56.47 162 LEU A N 1
ATOM 1297 C CA . LEU A 1 162 ? -47.147 15.850 79.107 1.00 56.47 162 LEU A CA 1
ATOM 1298 C C . LEU A 1 162 ? -45.894 16.446 79.785 1.00 56.47 162 LEU A C 1
ATOM 1300 O O . LEU A 1 162 ? -46.009 16.989 80.885 1.00 56.47 162 LEU A O 1
ATOM 1304 N N . PRO A 1 163 ? -44.723 16.439 79.119 1.00 56.53 163 PRO A N 1
ATOM 1305 C CA . PRO A 1 163 ? -43.570 17.175 79.616 1.00 56.53 163 PRO A CA 1
ATOM 1306 C C . PRO A 1 163 ? -43.932 18.659 79.746 1.00 56.53 163 PRO A C 1
ATOM 1308 O O . PRO A 1 163 ? -44.439 19.264 78.799 1.00 56.53 163 PRO A O 1
ATOM 1311 N N . ASP A 1 164 ? -43.682 19.226 80.927 1.00 58.09 164 ASP A N 1
ATOM 1312 C CA . ASP A 1 164 ? -43.938 20.632 81.228 1.00 58.09 164 ASP A CA 1
ATOM 1313 C C . ASP A 1 164 ? -43.027 21.497 80.343 1.00 58.09 164 ASP A C 1
ATOM 1315 O O . ASP A 1 164 ? -41.821 21.628 80.573 1.00 58.09 164 ASP A O 1
ATOM 1319 N N . ASN A 1 165 ? -43.595 22.050 79.268 1.00 61.75 165 ASN A N 1
ATOM 1320 C CA . ASN A 1 165 ? -42.863 22.838 78.270 1.00 61.75 165 ASN A CA 1
ATOM 1321 C C . ASN A 1 165 ? -42.271 24.138 78.852 1.00 61.75 165 ASN A C 1
ATOM 1323 O O . ASN A 1 165 ? -41.415 24.751 78.214 1.00 61.75 165 ASN A O 1
ATOM 1327 N N . ASP A 1 166 ? -42.663 24.520 80.070 1.00 57.59 166 ASP A N 1
ATOM 1328 C CA . ASP A 1 166 ? -42.085 25.641 80.817 1.00 57.59 166 ASP A CA 1
ATOM 1329 C C . ASP A 1 166 ? -40.655 25.363 81.320 1.00 57.59 166 ASP A C 1
ATOM 1331 O O . ASP A 1 166 ? -39.878 26.295 81.512 1.00 57.59 166 ASP A O 1
ATOM 1335 N N . LEU A 1 167 ? -40.235 24.098 81.463 1.00 55.94 167 LEU A N 1
ATOM 1336 C CA . LEU A 1 167 ? -38.832 23.774 81.772 1.00 55.94 167 LEU A CA 1
ATOM 1337 C C . LEU A 1 167 ? -37.916 23.893 80.543 1.00 55.94 167 LEU A C 1
ATOM 1339 O O . LEU A 1 167 ? -36.714 24.121 80.686 1.00 55.94 167 LEU A O 1
ATOM 1343 N N . LEU A 1 168 ? -38.470 23.774 79.332 1.00 55.84 168 LEU A N 1
ATOM 1344 C CA . LEU A 1 168 ? -37.717 23.875 78.077 1.00 55.84 168 LEU A CA 1
ATOM 1345 C C . LEU A 1 168 ? -37.463 25.328 77.648 1.00 55.84 168 LEU A C 1
ATOM 1347 O O . LEU A 1 168 ? -36.559 25.576 76.851 1.00 55.84 168 LEU A O 1
ATOM 1351 N N . THR A 1 169 ? -38.221 26.290 78.177 1.00 55.44 169 THR A N 1
ATOM 1352 C CA . THR A 1 169 ? -38.028 27.724 77.903 1.00 55.44 169 THR A CA 1
ATOM 1353 C C . THR A 1 169 ? -36.980 28.374 78.809 1.00 55.44 169 THR A C 1
ATOM 1355 O O . THR A 1 169 ? -36.400 29.378 78.412 1.00 55.44 169 THR A O 1
ATOM 1358 N N . ILE A 1 170 ? -36.675 27.786 79.974 1.00 60.34 170 ILE A N 1
ATOM 1359 C CA . ILE A 1 170 ? -35.629 28.269 80.901 1.00 60.34 170 ILE A CA 1
ATOM 1360 C C . ILE A 1 170 ? -34.218 27.821 80.459 1.00 60.34 170 ILE A C 1
ATOM 1362 O O . ILE A 1 170 ? -33.219 28.399 80.879 1.00 60.34 170 ILE A O 1
ATOM 1366 N N . LEU A 1 171 ? -34.113 26.810 79.587 1.00 51.59 171 LEU A N 1
ATOM 1367 C CA . LEU A 1 171 ? -32.838 26.256 79.110 1.00 51.59 171 LEU A CA 1
ATOM 1368 C C . LEU A 1 171 ? -32.380 26.838 77.753 1.00 51.59 171 LEU A C 1
ATOM 1370 O O . LEU A 1 171 ? -31.760 26.131 76.953 1.00 51.59 171 LEU A O 1
ATOM 1374 N N . LYS A 1 172 ? -32.711 28.104 77.474 1.00 42.66 172 LYS A N 1
ATOM 1375 C CA . L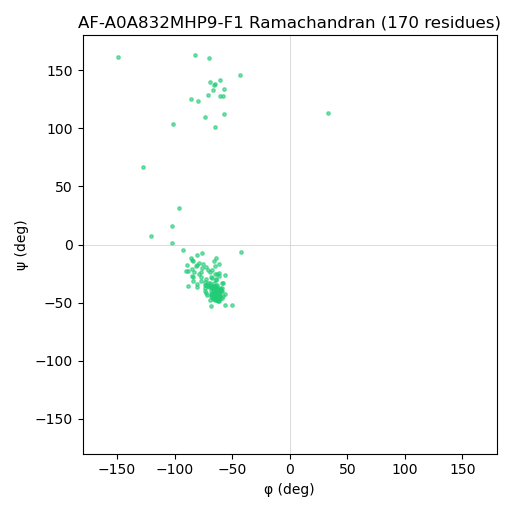YS A 1 172 ? -32.309 28.843 76.269 1.00 42.66 172 LYS A CA 1
ATOM 1376 C C . LYS A 1 172 ? -31.788 30.226 76.638 1.00 42.66 172 LYS A C 1
ATOM 1378 O O . LYS A 1 172 ? -30.827 30.663 75.969 1.00 42.66 172 LYS A O 1
#

pLDDT: mean 75.32, std 16.23, range [42.66, 95.75]